Protein AF-A0A7X3NSI0-F1 (afdb_monomer)

pLDDT: mean 83.92, std 18.91, range [45.56, 98.31]

Mean predicted aligned error: 9.99 Å

Foldseek 3Di:
DPFALCVCVVPVCCCVPPVVPSNDGTDDDDPDPVCVVVDDDPVRVVVVVVVVVPPPPPPPPVVVPVPPPPD

Sequence (71 aa):
VYEVNTALDDDIELLNRFPEGDGWVCKFYMENPSEKGALLSLREYEAHEEEELNEEEYLPETDFYENVEDY

Secondary structure 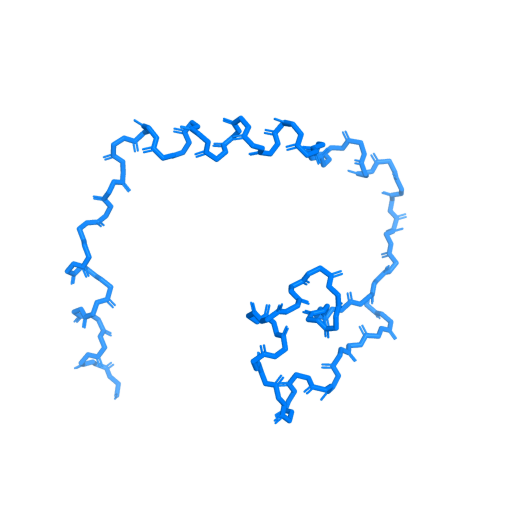(DSSP, 8-state):
--EE-THHHH-THHHHH-TTTTT--EE---S-GGGGGGSPPHHHHHHHHHHHHHSS----GGGGTTTSS--

Solvent-accessible surface area (backbone atoms only — not comparable to full-atom values): 4622 Å² total; per-residue (Å²): 111,81,48,66,46,68,62,45,80,82,41,58,61,37,39,76,77,29,51,92,56,84,23,51,63,69,42,65,77,72,91,57,72,71,59,61,78,75,54,74,52,72,70,56,45,54,53,46,54,56,48,61,73,65,45,88,74,74,69,60,83,67,69,77,62,70,74,68,84,78,125

Nearest PDB structures (foldseek):
  3a7a-assembly2_D  TM=9.464E-01  e=1.637E-02  Escherichia coli K-12
  3a7a-assembly1_B  TM=9.635E-01  e=1.758E-02  Escherichia coli K-12
  1onl-assembly3_C  TM=9.824E-01  e=6.396E-02  Thermus thermophilus
  2ka7-assembly1_A  TM=9.236E-01  e=4.801E-02  Thermotoga maritima
  3mxu-assembly1_A  TM=8.798E-01  e=2.500E-01  Bartonella henselae

Radius of gyration: 17.46 Å; Cα contacts (8 Å, |Δi|>4): 34; chains: 1; bounding box: 41×32×38 Å

Structure (mmCIF, N/CA/C/O backbone):
data_AF-A0A7X3NSI0-F1
#
_entry.id   AF-A0A7X3NSI0-F1
#
loop_
_atom_site.group_PDB
_atom_site.id
_atom_site.type_symbol
_atom_site.label_atom_id
_atom_site.label_alt_id
_atom_site.label_comp_id
_atom_site.label_asym_id
_atom_site.label_entity_id
_atom_site.label_seq_id
_atom_site.pdbx_PDB_ins_code
_atom_site.Cartn_x
_atom_site.Cartn_y
_atom_site.Cartn_z
_atom_site.occupancy
_atom_site.B_iso_or_equiv
_atom_site.auth_seq_id
_at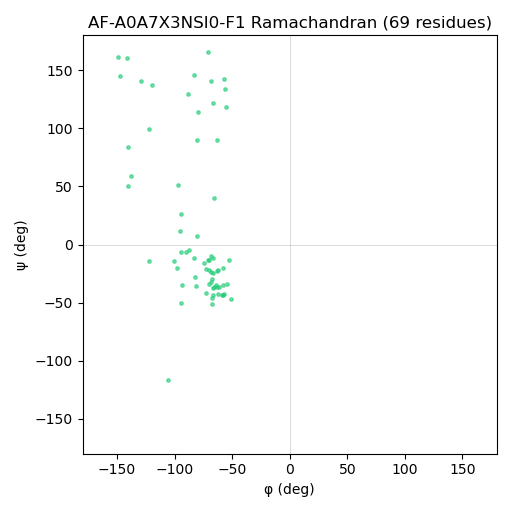om_site.auth_comp_id
_atom_site.auth_asym_id
_atom_site.auth_atom_id
_atom_site.pdbx_PDB_model_num
ATOM 1 N N . VAL A 1 1 ? -9.143 -8.214 -7.134 1.00 93.25 1 VAL A N 1
ATOM 2 C CA . VAL A 1 1 ? -8.130 -7.284 -7.694 1.00 93.25 1 VAL A CA 1
ATOM 3 C C . VAL A 1 1 ? -8.580 -6.867 -9.083 1.00 93.25 1 VAL A C 1
ATOM 5 O O . VAL A 1 1 ? -9.055 -7.731 -9.808 1.00 93.25 1 VAL A O 1
ATOM 8 N N . TYR A 1 2 ? -8.511 -5.581 -9.423 1.00 97.12 2 TYR A N 1
ATOM 9 C CA . TYR A 1 2 ? -8.893 -5.071 -10.749 1.00 97.12 2 TYR A CA 1
ATOM 10 C C . TYR A 1 2 ? -7.765 -4.323 -11.468 1.00 97.12 2 TYR A C 1
ATOM 12 O O . TYR A 1 2 ? -7.867 -4.099 -12.668 1.00 97.12 2 TYR A O 1
ATOM 20 N N . GLU A 1 3 ? -6.694 -3.963 -10.762 1.00 98.31 3 GLU A N 1
ATOM 21 C CA . GLU A 1 3 ? -5.517 -3.316 -11.339 1.00 98.31 3 GLU A CA 1
ATOM 22 C C . GLU A 1 3 ? -4.270 -3.745 -10.562 1.00 98.31 3 GLU A C 1
ATOM 24 O O . GLU A 1 3 ? -4.331 -3.927 -9.342 1.00 98.31 3 GLU A O 1
ATOM 29 N N . VAL A 1 4 ? -3.150 -3.891 -11.263 1.00 98.06 4 VAL A N 1
ATOM 30 C CA . VAL A 1 4 ? -1.824 -4.183 -10.701 1.00 98.06 4 VAL A CA 1
ATOM 31 C C . VAL A 1 4 ? -0.849 -3.167 -11.283 1.00 98.06 4 VAL A C 1
ATOM 33 O O . VAL A 1 4 ? -0.979 -2.806 -12.455 1.00 98.06 4 VAL A O 1
ATOM 36 N N . ASN A 1 5 ? 0.089 -2.683 -10.472 1.00 97.88 5 ASN A N 1
ATOM 37 C CA . ASN A 1 5 ? 1.053 -1.683 -10.904 1.00 97.88 5 ASN A CA 1
ATOM 38 C C . ASN A 1 5 ? 2.206 -2.322 -11.683 1.00 97.88 5 ASN A C 1
ATOM 40 O O . ASN A 1 5 ? 3.228 -2.694 -11.112 1.00 97.88 5 ASN A O 1
ATOM 44 N N . THR A 1 6 ? 2.053 -2.419 -13.001 1.00 97.88 6 THR A N 1
ATOM 45 C CA . THR A 1 6 ? 3.095 -2.974 -13.878 1.00 97.88 6 THR A CA 1
ATOM 46 C C . THR A 1 6 ? 4.349 -2.099 -13.945 1.00 97.88 6 THR A C 1
ATOM 48 O O . THR A 1 6 ? 5.363 -2.550 -14.454 1.00 97.88 6 THR A O 1
ATOM 51 N N . ALA A 1 7 ? 4.321 -0.857 -13.440 1.00 97.38 7 ALA A N 1
ATOM 52 C CA . ALA A 1 7 ? 5.524 -0.025 -13.380 1.00 97.38 7 ALA A CA 1
ATOM 53 C C . ALA A 1 7 ? 6.569 -0.582 -12.398 1.00 97.38 7 ALA A C 1
ATOM 55 O O . ALA A 1 7 ? 7.755 -0.321 -12.574 1.00 97.38 7 ALA A O 1
ATOM 56 N N . LEU A 1 8 ? 6.147 -1.374 -11.403 1.00 97.12 8 LEU A N 1
ATOM 57 C CA . LEU A 1 8 ? 7.057 -2.029 -10.457 1.00 97.12 8 LEU A CA 1
ATOM 58 C C . LEU A 1 8 ? 7.881 -3.153 -11.100 1.00 97.12 8 LEU A C 1
ATOM 60 O O . LEU A 1 8 ? 8.946 -3.479 -10.581 1.00 97.12 8 LEU A O 1
ATOM 64 N N . ASP A 1 9 ? 7.421 -3.717 -12.223 1.00 97.56 9 ASP A N 1
ATOM 65 C CA . ASP A 1 9 ? 8.188 -4.714 -12.980 1.00 97.56 9 ASP A CA 1
ATOM 66 C C . ASP A 1 9 ? 9.432 -4.081 -13.632 1.00 97.56 9 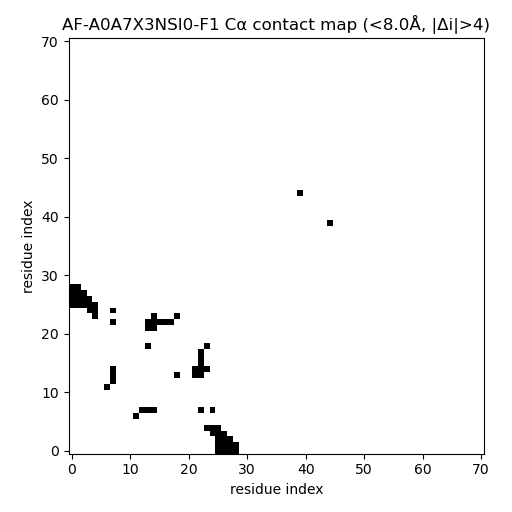ASP A C 1
ATOM 68 O O . ASP A 1 9 ? 10.473 -4.728 -13.754 1.00 97.56 9 ASP A O 1
ATOM 72 N N . ASP A 1 10 ? 9.327 -2.806 -14.023 1.00 97.50 10 ASP A N 1
ATOM 73 C CA . ASP A 1 10 ? 10.398 -2.042 -14.667 1.00 97.50 10 ASP A CA 1
ATOM 74 C C . ASP A 1 10 ? 11.238 -1.230 -13.660 1.00 97.50 10 ASP A C 1
ATOM 76 O O . ASP A 1 10 ? 12.445 -1.067 -13.848 1.00 97.50 10 ASP A O 1
ATOM 80 N N . ASP A 1 11 ? 10.617 -0.706 -12.596 1.00 97.38 11 ASP A N 1
ATOM 81 C CA . ASP A 1 11 ? 11.266 0.104 -11.557 1.00 97.38 11 ASP A CA 1
ATOM 82 C C . ASP A 1 11 ? 10.730 -0.231 -10.1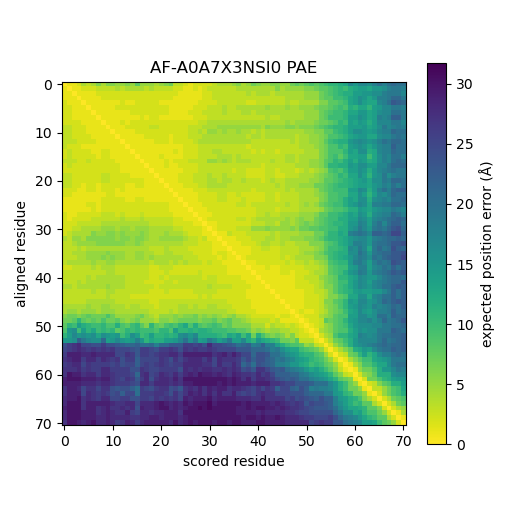54 1.00 97.38 11 ASP A C 1
ATOM 84 O O . ASP A 1 11 ? 9.861 0.448 -9.599 1.00 97.38 11 ASP A O 1
ATOM 88 N N . ILE A 1 12 ? 11.298 -1.277 -9.548 1.00 97.00 12 ILE A N 1
ATOM 89 C CA . ILE A 1 12 ? 10.960 -1.711 -8.185 1.00 97.00 12 ILE A CA 1
ATOM 90 C C . ILE A 1 12 ? 11.279 -0.649 -7.117 1.00 97.00 12 ILE A C 1
ATOM 92 O O . ILE A 1 12 ? 10.667 -0.630 -6.050 1.00 97.00 12 ILE A O 1
ATOM 96 N N . GLU A 1 13 ? 12.183 0.293 -7.404 1.00 97.56 13 GLU A N 1
ATOM 97 C CA . GLU A 1 13 ? 12.571 1.344 -6.457 1.00 97.56 13 GLU A CA 1
ATOM 98 C C . GLU A 1 13 ? 11.462 2.375 -6.214 1.00 97.56 13 GLU A C 1
ATOM 100 O O . GLU A 1 13 ? 11.536 3.156 -5.261 1.00 97.56 13 GLU A O 1
ATOM 105 N N . LEU A 1 14 ? 10.414 2.395 -7.044 1.00 97.62 14 LEU A N 1
ATOM 106 C CA . LEU A 1 14 ? 9.224 3.205 -6.784 1.00 97.62 14 LEU A CA 1
ATOM 1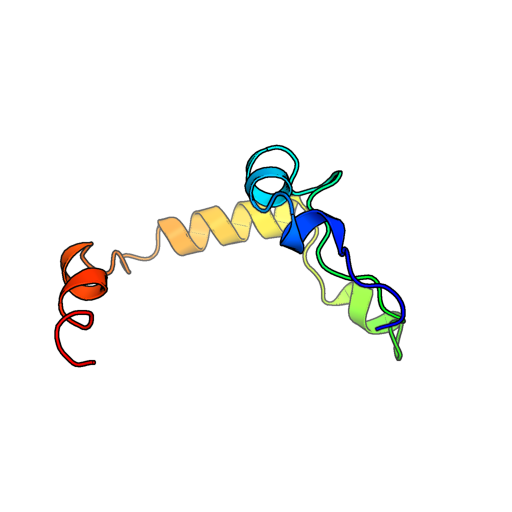07 C C . LEU A 1 14 ? 8.578 2.851 -5.442 1.00 97.62 14 LEU A C 1
ATOM 109 O O . LEU A 1 14 ? 8.124 3.758 -4.746 1.00 97.62 14 LEU A O 1
ATOM 113 N N . LEU A 1 15 ? 8.610 1.573 -5.049 1.00 97.25 15 LEU A N 1
ATOM 114 C CA . LEU A 1 15 ? 8.104 1.117 -3.755 1.00 97.25 15 LEU A CA 1
ATOM 115 C C . LEU A 1 15 ? 8.880 1.752 -2.593 1.00 97.25 15 LEU A C 1
ATOM 117 O O . LEU A 1 15 ? 8.277 2.222 -1.636 1.00 97.25 15 LEU A O 1
ATOM 121 N N . ASN A 1 16 ? 10.207 1.822 -2.707 1.00 96.06 16 ASN A N 1
ATOM 122 C CA . ASN A 1 16 ? 11.065 2.385 -1.664 1.00 96.06 16 ASN A CA 1
ATOM 123 C C . ASN A 1 16 ? 10.950 3.912 -1.582 1.00 96.06 16 ASN A C 1
ATOM 125 O O . ASN A 1 16 ? 10.940 4.486 -0.496 1.00 96.06 16 ASN A O 1
ATOM 129 N N . ARG A 1 17 ? 10.907 4.594 -2.734 1.00 97.81 17 ARG A N 1
ATOM 130 C CA . ARG A 1 17 ? 10.927 6.066 -2.788 1.00 97.81 17 ARG A CA 1
ATOM 131 C C . ARG A 1 17 ? 9.562 6.696 -2.529 1.00 97.81 17 ARG A C 1
ATOM 133 O O . ARG A 1 17 ? 9.505 7.785 -1.963 1.00 97.81 17 ARG A O 1
ATOM 140 N N . PHE A 1 18 ? 8.490 6.054 -2.992 1.00 97.75 18 PHE A N 1
ATOM 141 C CA . PHE A 1 18 ? 7.131 6.595 -2.957 1.00 97.75 18 PHE A CA 1
ATOM 142 C C . PHE A 1 18 ? 6.102 5.529 -2.533 1.00 97.75 18 PHE A C 1
ATOM 144 O O . PHE A 1 18 ? 5.166 5.273 -3.298 1.00 97.75 18 PHE A O 1
ATOM 151 N N . PRO A 1 19 ? 6.235 4.918 -1.339 1.00 96.69 19 PRO A N 1
ATOM 152 C CA . PRO A 1 19 ? 5.414 3.776 -0.925 1.00 96.69 19 PRO A CA 1
ATOM 153 C C . PRO A 1 19 ? 3.905 4.063 -0.945 1.00 96.69 19 PRO A C 1
ATOM 155 O O . PRO A 1 19 ? 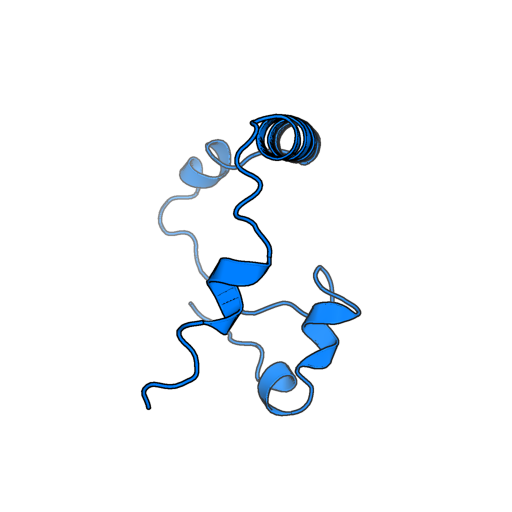3.130 3.260 -1.461 1.00 96.69 19 PRO A O 1
ATOM 158 N N . GLU A 1 20 ? 3.471 5.236 -0.474 1.00 95.56 20 GLU A N 1
ATOM 159 C CA . GLU A 1 20 ? 2.058 5.647 -0.497 1.00 95.56 20 GLU A CA 1
ATOM 160 C C . GLU A 1 20 ? 1.642 6.342 -1.806 1.00 95.56 20 GLU A C 1
ATOM 162 O O . GLU A 1 20 ? 0.475 6.697 -1.984 1.00 95.56 20 GLU A O 1
ATOM 167 N N . GLY A 1 21 ? 2.597 6.579 -2.709 1.00 96.31 21 GLY A N 1
ATOM 168 C CA . GLY A 1 21 ? 2.401 7.252 -3.989 1.00 96.31 21 GLY A CA 1
ATOM 169 C C . GLY A 1 21 ? 2.445 6.274 -5.161 1.00 96.31 21 GLY A C 1
ATOM 170 O O . GLY A 1 21 ? 1.611 5.376 -5.283 1.00 96.31 21 GLY A O 1
ATOM 171 N N . ASP A 1 22 ? 3.432 6.456 -6.039 1.00 97.12 22 ASP A N 1
ATOM 172 C CA . ASP A 1 22 ? 3.608 5.630 -7.241 1.00 97.12 22 ASP A CA 1
ATOM 173 C C . ASP A 1 22 ? 4.023 4.177 -6.928 1.00 97.12 22 ASP A C 1
ATOM 175 O O . ASP A 1 22 ? 3.989 3.329 -7.817 1.00 97.12 22 ASP A O 1
ATOM 179 N N . GLY A 1 23 ? 4.363 3.872 -5.672 1.00 97.50 23 GLY A N 1
ATOM 180 C CA . GLY A 1 23 ? 4.709 2.543 -5.165 1.00 97.50 23 GLY A CA 1
ATOM 181 C C . GLY A 1 23 ? 3.522 1.628 -4.837 1.00 97.50 23 GLY A C 1
ATOM 182 O O . GLY A 1 23 ? 3.728 0.550 -4.283 1.00 97.50 23 GLY A O 1
ATOM 183 N N . TRP A 1 24 ? 2.279 2.007 -5.161 1.00 97.88 24 TRP A N 1
ATOM 184 C CA . TRP A 1 24 ? 1.114 1.139 -4.945 1.00 97.88 24 TRP A CA 1
ATOM 185 C C . TRP A 1 24 ? 1.276 -0.212 -5.663 1.00 97.88 24 TRP A C 1
ATOM 187 O O . TRP A 1 24 ? 1.769 -0.274 -6.784 1.00 97.88 24 TRP A O 1
ATOM 197 N N . VAL A 1 25 ? 0.823 -1.303 -5.042 1.00 97.69 25 VAL A N 1
ATOM 198 C CA . VAL A 1 25 ? 1.011 -2.667 -5.579 1.00 97.69 25 VAL A CA 1
ATOM 199 C C . VAL A 1 25 ? -0.198 -3.123 -6.396 1.00 97.69 25 VAL A C 1
ATOM 201 O O . VAL A 1 25 ? -0.079 -3.588 -7.531 1.00 97.69 25 VAL A O 1
ATOM 204 N N . CYS A 1 26 ? -1.395 -2.997 -5.824 1.00 97.56 26 CYS A N 1
ATOM 205 C CA . CYS A 1 26 ? -2.625 -3.405 -6.486 1.00 97.56 26 CYS A CA 1
ATOM 206 C C . CYS A 1 26 ? -3.817 -2.549 -6.061 1.00 97.56 26 CYS A C 1
ATOM 208 O O . CYS A 1 26 ? -3.814 -1.912 -5.008 1.00 97.56 26 CYS A O 1
ATOM 210 N N . LYS A 1 27 ? -4.869 -2.578 -6.876 1.00 97.56 27 LYS A N 1
ATOM 211 C CA . LYS A 1 27 ? -6.181 -2.037 -6.531 1.00 97.56 27 LYS A CA 1
ATOM 212 C C . LYS A 1 27 ? -7.204 -3.160 -6.575 1.00 97.56 27 LYS A C 1
ATOM 214 O O . LYS A 1 27 ? -7.211 -3.999 -7.482 1.00 97.56 27 LYS A O 1
ATOM 219 N N . PHE A 1 28 ? -8.087 -3.200 -5.588 1.00 96.44 28 PHE A N 1
ATOM 220 C CA . PHE A 1 28 ? -9.078 -4.259 -5.456 1.00 96.44 28 PHE A CA 1
ATOM 221 C C . PHE A 1 28 ? -10.423 -3.719 -4.983 1.00 96.44 28 PHE A C 1
ATOM 223 O O . PHE A 1 28 ? -10.529 -2.611 -4.460 1.00 96.44 28 PHE A O 1
ATOM 230 N N . TYR A 1 29 ? -11.464 -4.514 -5.216 1.00 95.94 29 TYR A N 1
ATOM 231 C CA . TYR A 1 29 ? -12.783 -4.271 -4.655 1.00 95.94 29 TYR A CA 1
ATOM 232 C C . TYR A 1 29 ? -12.859 -4.951 -3.296 1.00 95.94 29 TYR A C 1
ATOM 234 O O . TYR A 1 29 ? -12.537 -6.133 -3.185 1.00 95.94 29 TYR A O 1
ATOM 242 N N . MET A 1 30 ? -13.282 -4.207 -2.282 1.00 94.50 30 MET A N 1
ATOM 243 C CA . MET A 1 30 ? -13.610 -4.773 -0.983 1.00 94.50 30 MET A CA 1
ATOM 244 C C . MET A 1 30 ? -15.007 -5.388 -1.081 1.00 94.50 30 MET A C 1
ATOM 246 O O . MET A 1 30 ? -15.978 -4.667 -1.314 1.00 94.50 30 MET A O 1
ATOM 250 N N . GLU A 1 31 ? -15.103 -6.713 -0.951 1.00 95.38 31 GLU A N 1
ATOM 251 C CA . GLU A 1 31 ? -16.388 -7.421 -1.033 1.00 95.38 31 GLU A CA 1
ATOM 252 C C . GLU A 1 31 ? -17.330 -6.995 0.096 1.00 95.38 31 GLU A C 1
ATOM 254 O O . GLU A 1 31 ? -18.529 -6.819 -0.125 1.00 95.38 31 GLU A O 1
ATOM 259 N N . ASN A 1 32 ? -16.773 -6.753 1.286 1.00 95.81 32 ASN A N 1
ATOM 260 C CA . ASN A 1 32 ? -17.506 -6.268 2.440 1.00 95.81 32 ASN A CA 1
ATOM 261 C C . ASN A 1 32 ? -16.925 -4.944 2.977 1.00 95.81 32 ASN A C 1
ATOM 263 O O . ASN A 1 32 ? -15.974 -4.956 3.757 1.00 95.81 32 ASN A O 1
ATOM 267 N N . PRO A 1 33 ? -17.527 -3.786 2.646 1.00 94.19 33 PRO A N 1
ATOM 268 C CA . PRO A 1 33 ? -17.046 -2.482 3.103 1.00 94.19 33 PRO A CA 1
ATOM 269 C C . PRO A 1 33 ? -16.969 -2.306 4.626 1.00 94.19 33 PRO A C 1
ATOM 271 O O . PRO A 1 33 ? -16.264 -1.410 5.090 1.00 94.19 33 PRO A O 1
ATOM 274 N N . SER A 1 34 ? -17.685 -3.120 5.417 1.00 95.12 34 SER A N 1
ATOM 275 C CA . SER A 1 34 ? -17.615 -3.029 6.881 1.00 95.12 34 SER A CA 1
ATOM 276 C C . SER A 1 34 ? -16.256 -3.458 7.435 1.00 95.12 34 SER A C 1
ATOM 278 O O . SER A 1 34 ? -15.889 -3.020 8.521 1.00 95.12 34 SER A O 1
ATOM 280 N N . GLU A 1 35 ? -15.497 -4.277 6.699 1.00 95.50 35 GLU A N 1
ATOM 281 C CA . GLU A 1 35 ? -14.155 -4.731 7.094 1.00 95.50 35 GLU A CA 1
ATOM 282 C C . GLU A 1 35 ? -13.163 -3.574 7.214 1.00 95.50 35 GLU A C 1
ATOM 284 O O . GLU A 1 35 ? -12.224 -3.650 8.000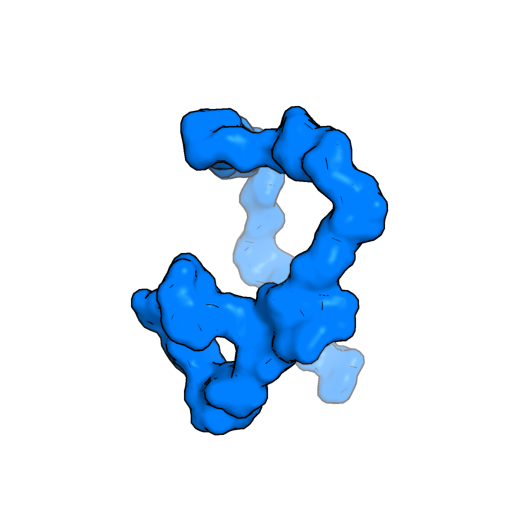 1.00 95.50 35 GLU A O 1
ATOM 289 N N . LYS A 1 36 ? -13.422 -2.445 6.541 1.00 93.75 36 LYS A N 1
ATOM 290 C CA . LYS A 1 36 ? -12.645 -1.214 6.720 1.00 93.75 36 LYS A CA 1
ATOM 291 C C . LYS A 1 36 ? -12.583 -0.767 8.185 1.00 93.75 36 LYS A C 1
ATOM 293 O O . LYS A 1 36 ? -11.579 -0.201 8.595 1.00 93.75 36 LYS A O 1
ATOM 298 N N . GLY A 1 37 ? -13.642 -0.999 8.964 1.00 94.19 37 GLY A N 1
ATOM 299 C CA . GLY A 1 37 ? -13.684 -0.630 10.381 1.00 94.19 37 GLY A CA 1
ATOM 300 C C . GLY A 1 37 ? -12.785 -1.481 11.281 1.00 94.19 37 GLY A C 1
ATOM 301 O O . GLY A 1 37 ? -12.576 -1.103 12.426 1.00 94.19 37 GLY A O 1
ATOM 302 N N . ALA A 1 38 ? -12.275 -2.609 10.782 1.00 95.19 38 ALA A N 1
ATOM 303 C CA . ALA A 1 38 ? -11.310 -3.450 11.486 1.00 95.19 38 ALA A CA 1
ATOM 304 C C . ALA A 1 38 ? -9.850 -3.060 11.190 1.00 95.19 38 ALA A C 1
ATOM 306 O O . ALA A 1 38 ? -8.942 -3.624 11.792 1.00 95.19 38 ALA A O 1
ATOM 307 N N . LEU A 1 39 ? -9.615 -2.129 10.257 1.00 95.88 39 LEU A N 1
ATOM 308 C CA . LEU A 1 39 ? -8.279 -1.626 9.945 1.00 95.88 39 LEU A CA 1
ATOM 309 C C . LEU A 1 39 ? -7.879 -0.528 10.932 1.00 95.88 39 LEU A C 1
ATOM 311 O O . LEU A 1 39 ? -8.716 0.275 11.348 1.00 95.88 39 LEU A O 1
ATOM 315 N N . LEU A 1 40 ? -6.587 -0.470 11.248 1.00 96.38 40 LEU A N 1
ATOM 316 C CA . LEU A 1 40 ? -6.020 0.549 12.124 1.00 96.38 40 LEU A CA 1
ATOM 317 C C . LEU A 1 40 ? -6.060 1.931 11.459 1.00 96.38 40 LEU A C 1
ATOM 319 O O . LEU A 1 40 ? -5.802 2.090 10.262 1.00 96.38 40 LEU A O 1
ATOM 323 N N . SER A 1 41 ? -6.362 2.955 12.251 1.00 96.75 41 SER A N 1
ATOM 324 C CA . SER A 1 41 ? -6.037 4.338 11.914 1.00 96.75 41 SER A CA 1
ATOM 325 C C . SER A 1 41 ? -4.529 4.581 12.017 1.00 96.75 41 SER A C 1
ATOM 327 O O . SER A 1 41 ? -3.811 3.807 12.642 1.00 96.75 41 SER A O 1
ATOM 329 N N . LEU A 1 42 ? -4.048 5.698 11.459 1.00 95.12 42 LEU A N 1
ATOM 330 C CA . LEU A 1 42 ? -2.630 6.076 11.533 1.00 95.12 42 LEU A CA 1
ATOM 331 C C . LEU A 1 42 ? -2.092 6.039 12.972 1.00 95.12 42 LEU A C 1
ATOM 333 O O . LEU A 1 42 ? -1.066 5.431 13.229 1.00 95.12 42 LEU A O 1
ATOM 337 N N . ARG A 1 43 ? -2.834 6.620 13.920 1.00 95.81 43 ARG A N 1
ATOM 338 C CA . ARG A 1 43 ? -2.428 6.666 15.330 1.00 95.81 43 ARG A CA 1
ATOM 339 C C . ARG A 1 43 ? -2.396 5.283 15.983 1.00 95.81 43 ARG A C 1
ATOM 341 O O . ARG A 1 43 ? -1.569 5.033 16.849 1.00 95.81 43 ARG A O 1
ATOM 348 N N . GLU A 1 44 ? -3.347 4.421 15.634 1.00 96.12 44 GLU A N 1
ATOM 349 C CA . GLU A 1 44 ? -3.381 3.050 16.155 1.00 96.12 44 GLU A CA 1
ATOM 350 C C . GLU A 1 44 ? -2.238 2.217 15.567 1.00 96.12 44 GLU A C 1
ATOM 352 O O . GLU A 1 44 ? -1.671 1.396 16.275 1.00 96.12 44 GLU A O 1
ATOM 357 N N . TYR A 1 45 ? -1.868 2.470 14.309 1.00 94.62 45 TYR A N 1
ATOM 358 C CA . TYR A 1 45 ? -0.719 1.841 13.667 1.00 94.62 45 TYR A CA 1
ATOM 359 C C . TYR A 1 45 ? 0.613 2.294 14.285 1.00 94.62 45 TYR A C 1
ATOM 361 O O . TYR A 1 45 ? 1.428 1.448 14.622 1.00 94.62 45 TYR A O 1
ATOM 369 N N . GLU A 1 46 ? 0.803 3.596 14.520 1.00 92.56 46 GLU A N 1
ATOM 370 C CA . GLU A 1 46 ? 1.998 4.131 15.202 1.00 92.56 46 GLU A CA 1
ATOM 371 C C . GLU A 1 46 ? 2.167 3.529 16.608 1.00 92.56 46 GLU A C 1
ATOM 373 O O . GLU A 1 46 ? 3.261 3.131 16.993 1.00 92.56 46 GLU A O 1
ATOM 378 N N . ALA A 1 47 ? 1.074 3.414 17.371 1.00 92.62 47 ALA A N 1
ATOM 379 C CA . ALA A 1 47 ? 1.114 2.797 18.696 1.00 92.62 47 ALA A CA 1
ATOM 380 C C . ALA A 1 47 ? 1.445 1.296 18.641 1.00 92.62 47 ALA A C 1
ATOM 382 O O . ALA A 1 47 ? 2.141 0.799 19.520 1.00 92.62 47 ALA A O 1
ATOM 383 N N . HIS A 1 48 ? 0.950 0.587 17.622 1.00 89.62 48 HIS A N 1
ATOM 384 C CA . HIS A 1 48 ? 1.275 -0.820 17.401 1.00 89.62 48 HIS A CA 1
ATOM 385 C C . HIS A 1 48 ? 2.754 -1.002 17.032 1.00 89.62 48 HIS A C 1
ATOM 387 O O . HIS A 1 48 ? 3.409 -1.863 17.601 1.00 89.62 48 HIS A O 1
ATOM 393 N N . GLU A 1 49 ? 3.313 -0.155 16.161 1.00 86.38 49 GLU A N 1
ATOM 394 C CA . GLU A 1 49 ? 4.743 -0.182 15.818 1.00 86.38 49 GLU A CA 1
ATOM 395 C C . GLU A 1 49 ? 5.635 0.016 17.056 1.00 86.38 49 GLU A C 1
ATOM 397 O O . GLU A 1 49 ? 6.611 -0.708 17.244 1.00 86.38 49 GLU A O 1
ATOM 402 N N . GLU A 1 50 ? 5.286 0.963 17.933 1.00 80.25 50 GLU A N 1
ATOM 403 C CA . GLU A 1 50 ? 6.009 1.187 19.191 1.00 80.25 50 GLU A CA 1
ATOM 404 C C . GLU A 1 50 ? 5.932 -0.012 20.151 1.00 80.25 50 GLU A C 1
ATOM 406 O O . GLU A 1 50 ? 6.896 -0.277 20.870 1.00 80.25 50 GLU A O 1
ATOM 411 N N . GLU A 1 51 ? 4.802 -0.723 20.181 1.00 78.75 51 GLU A N 1
ATOM 412 C CA . GLU A 1 51 ? 4.618 -1.936 20.984 1.00 78.75 51 GLU A CA 1
ATOM 413 C C . GLU A 1 51 ? 5.490 -3.080 20.452 1.00 78.75 51 GLU A C 1
ATOM 415 O O . GLU A 1 51 ? 6.299 -3.615 21.207 1.00 78.75 51 GLU A O 1
ATOM 420 N N . GLU A 1 52 ? 5.428 -3.366 19.148 1.00 77.38 52 GLU A N 1
ATOM 421 C CA . GLU A 1 52 ? 6.210 -4.429 18.494 1.00 77.38 52 GLU A CA 1
ATOM 422 C C . GLU A 1 52 ? 7.728 -4.193 18.600 1.00 77.38 52 GLU A C 1
ATOM 424 O O . GLU A 1 52 ? 8.495 -5.133 18.785 1.00 77.38 52 GLU A O 1
ATOM 429 N N . LEU A 1 53 ? 8.191 -2.938 18.527 1.00 68.19 53 LEU A N 1
ATOM 430 C CA . LEU A 1 53 ? 9.612 -2.596 18.702 1.00 68.19 53 LEU A CA 1
ATOM 431 C C . LEU A 1 53 ? 10.100 -2.716 20.155 1.00 68.19 53 LEU A C 1
ATOM 433 O O . LEU A 1 53 ? 11.310 -2.772 20.396 1.00 68.19 53 LEU A O 1
ATOM 437 N N . ASN A 1 54 ? 9.184 -2.675 21.122 1.00 66.38 54 ASN A N 1
ATOM 438 C CA . ASN A 1 54 ? 9.485 -2.732 22.550 1.00 66.38 54 ASN A CA 1
ATOM 439 C C . ASN A 1 54 ? 9.309 -4.147 23.123 1.00 66.38 54 ASN A C 1
ATOM 441 O O . ASN A 1 54 ? 9.876 -4.459 24.173 1.00 66.38 54 ASN A O 1
ATOM 445 N N . GLU A 1 55 ? 8.554 -5.013 22.444 1.00 59.16 55 GLU A N 1
ATOM 446 C CA . GLU A 1 55 ? 8.611 -6.451 22.671 1.00 59.16 55 GLU A CA 1
ATOM 447 C C . GLU A 1 55 ? 9.994 -6.958 22.224 1.00 59.16 55 GLU A C 1
ATOM 449 O O . GLU A 1 55 ? 10.433 -6.735 21.101 1.00 59.16 55 GLU A O 1
ATOM 454 N N . GLU A 1 56 ? 10.741 -7.578 23.146 1.00 56.88 56 GLU A N 1
ATOM 455 C CA . GLU A 1 56 ? 12.130 -8.047 22.980 1.00 56.88 56 GLU A CA 1
ATOM 456 C C . GLU A 1 56 ? 12.289 -9.197 21.954 1.00 56.88 56 GLU A C 1
ATOM 458 O O . GLU A 1 56 ? 13.073 -10.121 22.166 1.00 56.88 56 GLU A O 1
ATOM 463 N N . GLU A 1 57 ? 11.587 -9.175 20.824 1.00 54.00 57 GLU A N 1
ATOM 464 C CA . GLU A 1 57 ? 11.791 -10.096 19.705 1.00 54.00 57 GLU A CA 1
ATOM 465 C C . GLU A 1 57 ? 12.679 -9.447 18.632 1.00 54.00 57 GLU A C 1
ATOM 467 O O . GLU A 1 57 ? 12.400 -9.445 17.435 1.00 54.00 57 GLU A O 1
ATOM 472 N N . TYR A 1 58 ? 13.830 -8.922 19.073 1.00 51.62 58 TYR A N 1
ATOM 473 C CA . TYR A 1 58 ? 14.997 -8.816 18.201 1.00 51.62 58 TYR A CA 1
ATOM 474 C C . TYR A 1 58 ? 15.397 -10.249 17.835 1.00 51.62 58 TYR A C 1
ATOM 476 O O . TYR A 1 58 ? 16.190 -10.886 18.534 1.00 51.62 58 TYR A O 1
ATOM 484 N N . LEU A 1 59 ? 14.847 -10.779 16.740 1.00 53.78 59 LEU A N 1
ATOM 485 C CA . LEU A 1 59 ? 15.509 -11.875 16.047 1.00 53.78 59 LEU A CA 1
ATOM 486 C C . LEU A 1 59 ? 16.923 -11.366 15.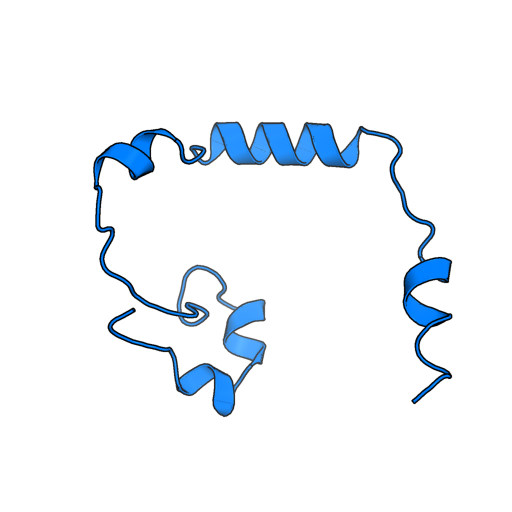735 1.00 53.78 59 LEU A C 1
ATOM 488 O O . LEU A 1 59 ? 17.056 -10.324 15.084 1.00 53.78 59 LEU A O 1
ATOM 492 N N . PRO A 1 60 ? 17.986 -12.004 16.251 1.00 49.97 60 PRO A N 1
ATOM 493 C CA . PRO A 1 60 ? 19.333 -11.553 15.954 1.00 49.97 60 PRO A CA 1
ATOM 494 C C . PRO A 1 60 ? 19.502 -11.537 14.428 1.00 49.97 60 PRO A C 1
ATOM 496 O O . PRO A 1 60 ? 19.132 -12.500 13.757 1.00 49.97 60 PRO A O 1
ATOM 499 N N . GLU A 1 61 ? 20.065 -10.452 13.875 1.00 51.66 61 GLU A N 1
ATOM 500 C CA . GLU A 1 61 ? 20.277 -10.269 12.421 1.00 51.66 61 GLU A CA 1
ATOM 501 C C . GLU A 1 61 ? 21.029 -11.446 11.757 1.00 51.66 61 GLU A C 1
ATOM 503 O O . GLU A 1 61 ? 21.062 -11.570 10.532 1.00 51.66 61 GLU A O 1
ATOM 508 N N . THR A 1 62 ? 21.629 -12.326 12.561 1.00 53.28 62 THR A N 1
ATOM 509 C CA . THR A 1 62 ? 22.316 -13.544 12.139 1.00 53.28 62 THR A CA 1
ATOM 510 C C . THR A 1 62 ? 21.389 -14.608 11.549 1.00 53.28 62 THR A C 1
ATOM 512 O O . THR A 1 62 ? 21.821 -15.322 10.651 1.00 53.28 62 THR A O 1
ATOM 515 N N . ASP A 1 63 ? 20.119 -14.698 11.954 1.00 50.12 63 ASP A N 1
ATOM 516 C CA . ASP A 1 63 ? 19.267 -15.835 11.555 1.00 50.12 63 ASP A CA 1
ATOM 517 C C . ASP A 1 63 ? 18.624 -15.669 10.165 1.00 50.12 63 ASP A C 1
ATOM 519 O O . ASP A 1 63 ? 18.101 -16.629 9.595 1.00 50.12 63 ASP A O 1
ATOM 523 N N . PHE A 1 64 ? 18.691 -14.471 9.573 1.00 48.88 64 PHE A N 1
ATOM 524 C CA . PHE A 1 64 ? 18.120 -14.216 8.245 1.00 48.88 64 PHE A CA 1
ATOM 525 C C . PHE A 1 64 ? 19.045 -14.663 7.098 1.00 48.88 64 PHE A C 1
ATOM 527 O O . PHE A 1 64 ? 18.566 -15.023 6.024 1.00 48.88 64 PHE A O 1
ATOM 534 N N . TYR A 1 65 ? 20.366 -14.678 7.319 1.00 52.50 65 TYR A N 1
ATOM 535 C CA . TYR A 1 65 ? 21.360 -15.011 6.288 1.00 52.50 65 TYR A CA 1
ATOM 536 C C . TYR A 1 65 ? 21.900 -16.447 6.364 1.00 52.50 65 TYR A C 1
ATOM 538 O O . TYR A 1 65 ? 22.483 -16.909 5.385 1.00 52.50 65 TYR A O 1
ATOM 546 N N . GLU A 1 66 ? 21.689 -17.186 7.460 1.00 50.38 66 GLU A N 1
ATOM 547 C CA . GLU A 1 66 ? 22.183 -18.573 7.558 1.00 50.38 66 GLU A CA 1
ATOM 548 C C . GLU A 1 66 ? 21.374 -19.587 6.726 1.00 50.38 66 GLU A C 1
ATOM 550 O O . GLU A 1 66 ? 21.879 -20.662 6.419 1.00 50.38 66 GLU A O 1
ATOM 555 N N . ASN A 1 67 ? 20.163 -19.245 6.270 1.00 51.94 67 ASN A N 1
ATOM 556 C CA . ASN A 1 67 ? 19.342 -20.121 5.416 1.00 51.94 67 ASN A CA 1
ATOM 557 C C . ASN A 1 67 ? 19.475 -19.847 3.903 1.00 51.94 67 ASN A C 1
ATOM 559 O O . ASN A 1 67 ? 18.675 -20.354 3.117 1.00 51.94 67 ASN A O 1
ATOM 563 N N . VAL A 1 68 ? 20.461 -19.050 3.470 1.00 53.28 68 VAL A N 1
ATOM 564 C CA . VAL A 1 68 ? 20.677 -18.739 2.039 1.00 53.28 68 VAL A CA 1
ATOM 565 C C . VAL A 1 68 ? 21.707 -19.678 1.380 1.00 53.28 68 VAL A C 1
ATOM 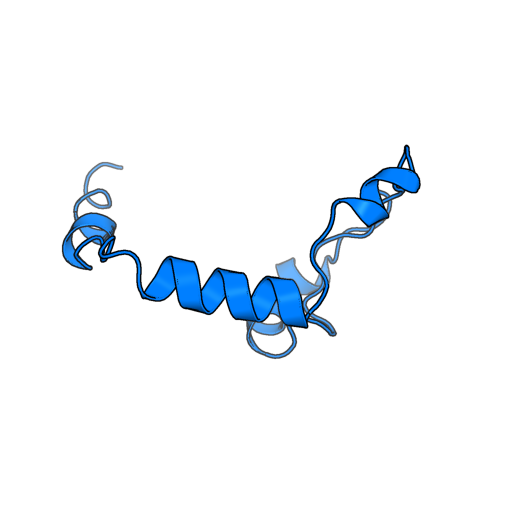567 O O . VAL A 1 68 ? 21.853 -19.662 0.162 1.00 53.28 68 VAL A O 1
ATOM 570 N N . GLU A 1 69 ? 22.382 -20.552 2.138 1.00 51.53 69 GLU A N 1
ATOM 571 C CA . GLU A 1 69 ? 23.349 -21.529 1.595 1.00 51.53 69 GLU A CA 1
ATOM 572 C C . GLU A 1 69 ? 22.762 -22.923 1.293 1.00 51.53 69 GLU A C 1
ATOM 574 O O . GLU A 1 69 ? 23.499 -23.904 1.276 1.00 51.53 69 GLU A O 1
ATOM 579 N N . ASP A 1 70 ? 21.459 -23.047 1.021 1.00 50.62 70 ASP A N 1
ATOM 580 C CA . ASP A 1 70 ? 20.886 -24.352 0.648 1.00 50.62 70 ASP A CA 1
ATOM 581 C C . ASP A 1 70 ? 19.832 -24.259 -0.472 1.00 50.62 70 ASP A C 1
ATOM 583 O O . ASP A 1 70 ? 18.736 -24.797 -0.343 1.00 50.62 70 ASP A O 1
ATOM 587 N N . TYR A 1 71 ? 20.162 -23.582 -1.585 1.00 45.56 71 TYR A N 1
ATOM 588 C CA . TYR A 1 71 ? 19.518 -23.775 -2.901 1.00 45.56 71 TYR A CA 1
ATOM 589 C C . TYR A 1 71 ? 20.473 -23.534 -4.078 1.00 45.56 71 TYR A C 1
ATOM 591 O O . TYR A 1 71 ? 21.120 -22.464 -4.123 1.00 45.56 71 TYR A O 1
#